Protein AF-A0A845XDL5-F1 (afdb_monomer_lite)

pLDDT: mean 76.57, std 12.75, range [33.88, 88.75]

Radius of gyration: 26.48 Å; chains: 1; bounding box: 56×25×83 Å

Structure (mmCIF, N/CA/C/O backbone):
data_AF-A0A845XDL5-F1
#
_entry.id   AF-A0A845XDL5-F1
#
loop_
_atom_site.group_PDB
_atom_site.id
_atom_site.type_symbol
_atom_site.label_atom_id
_atom_site.label_alt_id
_atom_site.label_comp_id
_atom_site.label_asym_id
_atom_site.label_entity_id
_atom_site.label_seq_id
_atom_site.pdbx_PDB_ins_code
_atom_site.Cartn_x
_atom_site.Cartn_y
_atom_site.Cartn_z
_atom_site.occupancy
_atom_site.B_iso_or_equiv
_atom_site.auth_seq_id
_atom_site.auth_comp_id
_atom_site.auth_asym_id
_atom_site.auth_atom_id
_atom_site.pdbx_PDB_model_num
ATOM 1 N N . MET A 1 1 ? -15.758 16.059 42.329 1.00 39.78 1 MET A N 1
ATOM 2 C CA . MET A 1 1 ? -15.326 15.300 41.137 1.00 39.78 1 MET A CA 1
ATOM 3 C C . MET A 1 1 ? -16.548 15.128 40.254 1.00 39.78 1 MET A C 1
ATOM 5 O O . MET A 1 1 ? -17.504 14.542 40.744 1.00 39.78 1 MET A O 1
ATOM 9 N N . PRO A 1 2 ? -16.602 15.725 39.053 1.00 35.16 2 PRO A N 1
ATOM 10 C CA . PRO A 1 2 ? -17.735 15.520 38.167 1.00 35.16 2 PRO A CA 1
ATOM 11 C C . PRO A 1 2 ? -17.674 14.102 37.598 1.00 35.16 2 PRO A C 1
ATOM 13 O O . PRO A 1 2 ? -16.681 13.686 37.007 1.00 35.16 2 PRO A O 1
ATOM 16 N N . ASP A 1 3 ? -18.751 13.379 37.856 1.00 42.38 3 ASP A N 1
ATOM 17 C CA . ASP A 1 3 ? -19.046 12.036 37.391 1.00 42.38 3 ASP A CA 1
ATOM 18 C C . ASP A 1 3 ? -19.304 12.121 35.879 1.00 42.38 3 ASP A C 1
ATOM 20 O O . ASP A 1 3 ? -20.353 12.607 35.442 1.00 42.38 3 ASP A O 1
ATOM 24 N N . ILE A 1 4 ? -18.309 11.765 35.060 1.00 49.81 4 ILE A N 1
ATOM 25 C CA . ILE A 1 4 ? -18.469 11.718 33.603 1.00 49.81 4 ILE A CA 1
ATOM 26 C C . ILE A 1 4 ? -19.322 10.485 33.315 1.00 49.81 4 ILE A C 1
ATOM 28 O O . ILE A 1 4 ? -18.812 9.393 33.077 1.00 49.81 4 ILE A O 1
ATOM 32 N N . ARG A 1 5 ? -20.645 10.654 33.375 1.00 45.09 5 ARG A N 1
ATOM 33 C CA . ARG A 1 5 ? -21.596 9.693 32.821 1.00 45.09 5 ARG A CA 1
ATOM 34 C C . ARG A 1 5 ? -21.402 9.677 31.315 1.00 45.09 5 ARG A C 1
ATOM 36 O O . ARG A 1 5 ? -22.051 10.425 30.589 1.00 45.09 5 ARG A O 1
ATOM 43 N N . VAL A 1 6 ? -20.470 8.852 30.868 1.00 51.03 6 VAL A N 1
ATOM 44 C CA . VAL A 1 6 ? -20.287 8.586 29.455 1.00 51.03 6 VAL A CA 1
ATOM 45 C C . VAL A 1 6 ? -21.486 7.778 28.980 1.00 51.03 6 VAL A C 1
ATOM 47 O O . VAL A 1 6 ? -21.743 6.666 29.442 1.00 51.03 6 VAL A O 1
ATOM 50 N N . GLY A 1 7 ? -22.286 8.410 28.127 1.00 55.97 7 GLY A N 1
ATOM 51 C CA . GLY A 1 7 ? -23.507 7.829 27.594 1.00 55.97 7 GLY A CA 1
ATOM 52 C C . GLY A 1 7 ? -23.206 6.812 26.498 1.00 55.97 7 GLY A C 1
ATOM 53 O O . GLY A 1 7 ? -22.178 6.885 25.830 1.00 55.97 7 GLY A O 1
ATOM 54 N N . ALA A 1 8 ? -24.154 5.904 26.255 1.00 57.53 8 ALA A N 1
ATOM 55 C CA . ALA A 1 8 ? -24.107 4.939 25.153 1.00 57.53 8 ALA A CA 1
ATOM 56 C C . ALA A 1 8 ? -23.762 5.576 23.783 1.00 57.53 8 ALA A C 1
ATOM 58 O O . ALA A 1 8 ? -23.121 4.939 22.957 1.00 57.53 8 ALA A O 1
ATOM 59 N N . GLY A 1 9 ? -24.088 6.860 23.579 1.00 65.81 9 GLY A N 1
ATOM 60 C CA . GLY A 1 9 ? -23.771 7.592 22.348 1.00 65.81 9 GLY A CA 1
ATOM 61 C C . GLY A 1 9 ? -22.282 7.884 22.102 1.00 65.81 9 GLY A C 1
ATOM 62 O O . GLY A 1 9 ? -21.896 8.069 20.950 1.00 65.81 9 GLY A O 1
ATOM 63 N N . ASP A 1 10 ? -21.426 7.899 23.128 1.00 72.75 10 ASP A N 1
ATOM 64 C CA . ASP A 1 10 ? -19.984 8.136 22.932 1.00 72.75 10 ASP A CA 1
ATOM 65 C C . ASP A 1 10 ? -19.282 6.904 22.354 1.00 72.75 10 ASP A C 1
ATOM 67 O O . ASP A 1 10 ? -18.336 7.022 21.573 1.00 72.75 10 ASP A O 1
ATOM 71 N N . LEU A 1 11 ? -19.786 5.715 22.685 1.00 70.62 11 LEU A N 1
ATOM 72 C CA . LEU A 1 11 ? -19.312 4.463 22.120 1.00 70.62 11 LEU A CA 1
ATOM 73 C C . LEU A 1 11 ? -19.705 4.322 20.649 1.00 70.62 11 LEU A C 1
ATOM 75 O O . LEU A 1 11 ? -18.853 3.987 19.829 1.00 70.62 11 LEU A O 1
ATOM 79 N N . ASP A 1 12 ? -20.967 4.588 20.316 1.00 78.19 12 ASP A N 1
ATOM 80 C CA . ASP A 1 12 ? -21.441 4.533 18.930 1.00 78.19 12 ASP A CA 1
ATOM 81 C C . ASP A 1 12 ? -20.648 5.510 18.060 1.00 78.19 12 ASP A C 1
ATOM 83 O O . ASP A 1 12 ? -20.221 5.182 16.952 1.00 78.19 12 ASP A O 1
ATOM 87 N N . ARG A 1 13 ? -20.338 6.690 18.607 1.00 82.12 13 ARG A N 1
ATOM 88 C CA . ARG A 1 13 ? -19.472 7.673 17.956 1.00 82.12 13 ARG A CA 1
ATOM 89 C C . ARG A 1 13 ? -18.041 7.169 17.782 1.00 82.12 13 ARG A C 1
ATOM 91 O O . ARG A 1 13 ? -17.425 7.431 16.750 1.00 82.12 13 ARG A O 1
ATOM 98 N N . LEU A 1 14 ? -17.504 6.444 18.761 1.00 81.50 14 LEU A N 1
ATOM 99 C CA . LEU A 1 14 ? -16.175 5.841 18.678 1.00 81.50 14 LEU A CA 1
ATOM 100 C C . LEU A 1 14 ? -16.132 4.733 17.618 1.00 81.50 14 LEU A C 1
ATOM 102 O O . LEU A 1 14 ? -15.207 4.711 16.809 1.00 81.50 14 LEU A O 1
ATOM 106 N N . LEU A 1 15 ? -17.147 3.868 17.568 1.00 80.75 15 LEU A N 1
ATOM 107 C CA . LEU A 1 15 ? -17.304 2.836 16.540 1.00 80.75 15 LEU A CA 1
ATOM 108 C C . LEU A 1 15 ? -17.464 3.441 15.142 1.00 80.75 15 LEU A C 1
ATOM 110 O O . LEU A 1 15 ? -16.838 2.971 14.189 1.00 80.75 15 LEU A O 1
ATOM 114 N N . GLN A 1 16 ? -18.226 4.529 15.022 1.00 85.06 16 GLN A N 1
ATOM 115 C CA . GLN A 1 16 ? -18.357 5.270 13.773 1.00 85.06 16 GLN A CA 1
ATOM 116 C C . GLN A 1 16 ? -17.003 5.834 13.320 1.00 85.06 16 GLN A C 1
ATOM 118 O O . GLN A 1 16 ? -16.592 5.590 12.185 1.00 85.06 16 GLN A O 1
ATOM 123 N N . LEU A 1 17 ? -16.264 6.508 14.208 1.00 84.25 17 LEU A N 1
ATOM 124 C CA . LEU A 1 17 ? -14.920 7.016 13.908 1.00 84.25 17 LEU A CA 1
ATOM 125 C C . LEU A 1 17 ? -13.966 5.880 13.521 1.00 84.25 17 LEU A C 1
ATOM 127 O O . LEU A 1 17 ? -13.242 5.997 12.533 1.00 84.25 17 LEU A O 1
ATOM 131 N N . LEU A 1 18 ? -13.987 4.766 14.253 1.00 84.69 18 LEU A N 1
ATOM 132 C CA . LEU A 1 18 ? -13.178 3.590 13.944 1.00 84.69 18 LEU A CA 1
ATOM 133 C C . LEU A 1 18 ? -13.475 3.086 12.527 1.00 84.69 18 LEU A C 1
ATOM 135 O O . LEU A 1 18 ? -12.540 2.863 11.759 1.00 84.69 18 LEU A O 1
ATOM 139 N N . SER A 1 19 ? -14.750 2.989 12.143 1.00 86.12 19 SER A N 1
ATOM 140 C CA . SER A 1 19 ? -15.147 2.567 10.796 1.00 86.12 19 SER A CA 1
ATOM 141 C C . SER A 1 19 ? -14.670 3.541 9.709 1.00 86.12 19 SER A C 1
ATOM 143 O O . SER A 1 19 ? -14.100 3.114 8.704 1.00 86.12 19 SER A O 1
ATOM 145 N N . GLU A 1 20 ? -14.803 4.853 9.929 1.00 87.88 20 GLU A N 1
ATOM 146 C CA . GLU A 1 20 ? -14.384 5.875 8.967 1.00 87.88 20 GLU A CA 1
ATOM 147 C C . GLU A 1 20 ? -12.867 5.889 8.764 1.00 87.88 20 GLU A C 1
ATOM 149 O O . GLU A 1 20 ? -12.385 5.939 7.629 1.00 87.88 20 GLU A O 1
ATOM 154 N N . TYR A 1 21 ? -12.095 5.848 9.852 1.00 84.75 21 TYR A N 1
ATOM 155 C CA . TYR A 1 21 ? -10.635 5.858 9.774 1.00 84.75 21 TYR A CA 1
ATOM 156 C C . TYR A 1 21 ? -10.081 4.533 9.242 1.00 84.75 21 TYR A C 1
ATOM 158 O O . TYR A 1 21 ? -9.110 4.553 8.484 1.00 84.75 21 TYR A O 1
ATOM 166 N N . THR A 1 22 ? -10.729 3.405 9.539 1.00 86.81 22 THR A N 1
ATOM 167 C CA . THR A 1 22 ? -10.395 2.098 8.952 1.00 86.81 22 THR A CA 1
ATOM 168 C C . THR A 1 22 ? -10.645 2.090 7.444 1.00 86.81 22 THR A C 1
ATOM 170 O O . THR A 1 22 ? -9.768 1.694 6.675 1.00 86.81 22 THR A O 1
ATOM 173 N N . ALA A 1 23 ? -11.791 2.609 6.992 1.00 88.00 23 ALA A N 1
ATOM 174 C CA . ALA A 1 23 ? -12.102 2.739 5.569 1.00 88.00 23 ALA A CA 1
ATOM 175 C C . ALA A 1 23 ? -11.113 3.670 4.846 1.00 88.00 23 ALA A C 1
ATOM 177 O O . ALA A 1 23 ? -10.636 3.345 3.756 1.00 88.00 23 ALA A O 1
ATOM 178 N N . LYS A 1 24 ? -10.738 4.798 5.467 1.00 87.25 24 LYS A N 1
ATOM 179 C CA . LYS A 1 24 ? -9.695 5.697 4.943 1.00 87.25 24 LYS A CA 1
ATOM 180 C C . LYS A 1 24 ? -8.343 4.992 4.832 1.00 87.25 24 LYS A C 1
ATOM 182 O O . LYS A 1 24 ? -7.695 5.102 3.793 1.00 87.25 24 LYS A O 1
ATOM 187 N N . LEU A 1 25 ? -7.929 4.250 5.862 1.00 86.31 25 LEU A N 1
ATOM 188 C CA . LEU A 1 25 ? -6.667 3.506 5.853 1.00 86.31 25 LEU A CA 1
ATOM 189 C C . LEU A 1 25 ? -6.644 2.462 4.734 1.00 86.31 25 LEU A C 1
ATOM 191 O O . LEU A 1 25 ? -5.668 2.376 3.989 1.00 86.31 25 LEU A O 1
ATOM 195 N N . ARG A 1 26 ? -7.739 1.712 4.582 1.00 87.75 26 ARG A N 1
ATOM 196 C CA . ARG A 1 26 ? -7.897 0.716 3.521 1.00 87.75 26 ARG A CA 1
ATOM 197 C C . ARG A 1 26 ? -7.809 1.349 2.137 1.00 87.75 26 ARG A C 1
ATOM 199 O O . ARG A 1 26 ? -7.042 0.870 1.309 1.00 87.75 26 ARG A O 1
ATOM 206 N N . LYS A 1 27 ? -8.502 2.467 1.912 1.00 88.44 27 LYS A N 1
ATOM 207 C CA . LYS A 1 27 ? -8.436 3.205 0.645 1.00 88.44 27 LYS A CA 1
ATOM 208 C C . LYS A 1 27 ? -7.008 3.651 0.312 1.00 88.44 27 LYS A C 1
ATOM 210 O O . LYS A 1 27 ? -6.559 3.460 -0.812 1.00 88.44 27 LYS A O 1
ATOM 215 N N . LEU A 1 28 ? -6.264 4.179 1.289 1.00 85.19 28 LEU A N 1
ATOM 216 C CA . LEU A 1 28 ? -4.853 4.558 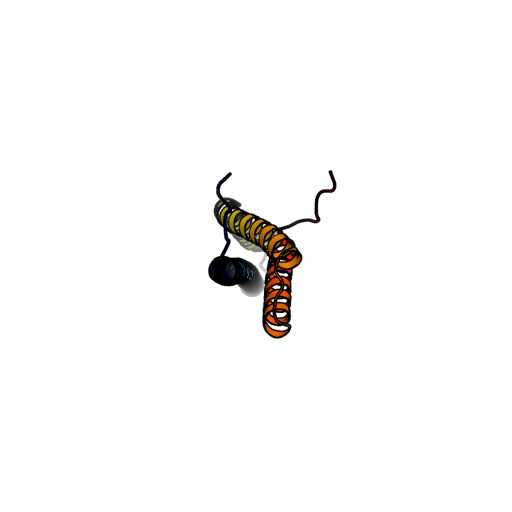1.102 1.00 85.19 28 LEU A CA 1
ATOM 217 C C . LEU A 1 28 ? -3.962 3.347 0.774 1.00 85.19 28 LEU A C 1
ATOM 219 O O . LEU A 1 28 ? -3.019 3.450 -0.015 1.00 85.19 28 LEU A O 1
ATOM 223 N N . CYS A 1 29 ? -4.255 2.189 1.369 1.00 85.19 29 CYS A N 1
ATOM 224 C CA . CYS A 1 29 ? -3.564 0.937 1.074 1.00 85.19 29 CYS A CA 1
ATOM 225 C C . CYS A 1 29 ? -3.855 0.447 -0.351 1.00 85.19 29 CYS A C 1
ATOM 227 O O . CYS A 1 29 ? -2.920 0.148 -1.097 1.00 85.19 29 CYS A O 1
ATOM 229 N N . GLU A 1 30 ? -5.125 0.420 -0.753 1.00 86.81 30 GLU A N 1
ATOM 230 C CA . GLU A 1 30 ? -5.567 0.019 -2.093 1.00 86.81 30 GLU A CA 1
ATOM 231 C C . GLU A 1 30 ? -4.999 0.951 -3.172 1.00 86.81 30 GLU A C 1
ATOM 233 O O . GLU A 1 30 ? -4.386 0.480 -4.129 1.00 86.81 30 GLU A O 1
ATOM 238 N N . GLU A 1 31 ? -5.066 2.271 -2.977 1.00 85.44 31 GLU A N 1
ATOM 239 C CA . GLU A 1 31 ? -4.475 3.254 -3.893 1.00 85.44 31 GLU A CA 1
ATOM 240 C C . GLU A 1 31 ? -2.958 3.061 -4.056 1.00 85.44 31 GLU A C 1
ATOM 242 O O . GLU A 1 31 ? -2.417 3.187 -5.162 1.00 85.44 31 GLU A O 1
ATOM 247 N N . ARG A 1 32 ? -2.244 2.716 -2.975 1.00 81.75 32 ARG A N 1
ATOM 248 C CA . ARG A 1 32 ? -0.809 2.405 -3.044 1.00 81.75 32 ARG A CA 1
ATOM 249 C C . ARG A 1 32 ? -0.542 1.098 -3.782 1.00 81.75 32 ARG A C 1
ATOM 251 O O . ARG A 1 32 ? 0.396 1.052 -4.583 1.00 81.75 32 ARG A O 1
ATOM 258 N N . ALA A 1 33 ? -1.323 0.053 -3.519 1.00 83.00 33 ALA A N 1
ATOM 259 C CA . ALA A 1 33 ? -1.202 -1.233 -4.198 1.00 83.00 33 ALA A CA 1
ATOM 260 C C . ALA A 1 33 ? -1.475 -1.085 -5.704 1.00 83.00 33 ALA A C 1
ATOM 262 O O . ALA A 1 33 ? -0.661 -1.514 -6.525 1.00 83.00 33 ALA A O 1
ATOM 263 N N . GLU A 1 34 ? -2.543 -0.376 -6.074 1.00 86.06 34 GLU A N 1
ATOM 264 C CA . GLU A 1 34 ? -2.857 -0.044 -7.461 1.00 86.06 34 GLU A CA 1
ATOM 265 C C . GLU A 1 34 ? -1.742 0.759 -8.120 1.00 86.06 34 GLU A C 1
ATOM 267 O O . GLU A 1 34 ? -1.304 0.423 -9.220 1.00 86.06 34 GLU A O 1
ATOM 272 N N . ARG A 1 35 ? -1.240 1.808 -7.458 1.00 81.94 35 ARG A N 1
ATOM 273 C CA . ARG A 1 35 ? -0.153 2.622 -8.009 1.00 81.94 35 ARG A CA 1
ATOM 274 C C . ARG A 1 35 ? 1.103 1.782 -8.229 1.00 81.94 35 ARG A C 1
ATOM 276 O O . ARG A 1 35 ? 1.736 1.916 -9.274 1.00 81.94 35 ARG A O 1
ATOM 283 N N . ARG A 1 36 ? 1.453 0.896 -7.291 1.00 79.12 36 ARG A N 1
ATOM 284 C CA . ARG A 1 36 ? 2.582 -0.036 -7.438 1.00 79.12 36 ARG A CA 1
ATOM 285 C C . ARG A 1 36 ? 2.378 -0.974 -8.631 1.00 79.12 36 ARG A C 1
ATOM 287 O O . ARG A 1 36 ? 3.299 -1.106 -9.434 1.00 79.12 36 ARG A O 1
ATOM 294 N N . ASN A 1 37 ? 1.188 -1.552 -8.786 1.00 82.19 37 ASN A N 1
ATOM 295 C CA . ASN A 1 37 ? 0.868 -2.431 -9.913 1.00 82.19 37 ASN A CA 1
ATOM 296 C C . ASN A 1 37 ? 0.901 -1.691 -11.253 1.00 82.19 37 ASN A C 1
ATOM 298 O O . ASN A 1 37 ? 1.527 -2.175 -12.192 1.00 82.19 37 ASN A O 1
ATOM 302 N N . ARG A 1 38 ? 0.308 -0.495 -11.343 1.00 83.06 38 ARG A N 1
ATOM 303 C CA . ARG A 1 38 ? 0.354 0.335 -12.559 1.00 83.06 38 ARG A CA 1
ATOM 304 C C . ARG A 1 38 ? 1.784 0.719 -12.921 1.00 83.06 38 ARG A C 1
ATOM 306 O O . ARG A 1 38 ? 2.141 0.688 -14.094 1.00 83.06 38 ARG A O 1
ATOM 313 N N . LEU A 1 39 ? 2.616 1.049 -11.929 1.00 80.62 39 LEU A N 1
ATOM 314 C CA . LEU A 1 39 ? 4.035 1.318 -12.156 1.00 80.62 39 LEU A CA 1
ATOM 315 C C . LEU A 1 39 ? 4.741 0.080 -12.716 1.00 80.62 39 LEU A C 1
ATOM 317 O O . LEU A 1 39 ? 5.343 0.186 -13.780 1.00 80.62 39 LEU A O 1
ATOM 321 N N . MET A 1 40 ? 4.592 -1.086 -12.081 1.00 80.31 40 MET A N 1
ATOM 322 C CA . MET A 1 40 ? 5.176 -2.346 -12.560 1.00 80.31 40 MET A CA 1
ATOM 323 C C . MET A 1 40 ? 4.717 -2.705 -13.978 1.00 80.31 40 MET A C 1
ATOM 325 O O . MET A 1 40 ? 5.555 -3.013 -14.820 1.00 80.31 40 MET A O 1
ATOM 329 N N . GLN A 1 41 ? 3.417 -2.599 -14.269 1.00 85.19 41 GLN A N 1
ATOM 330 C CA . GLN A 1 41 ? 2.871 -2.829 -15.610 1.00 85.19 41 GLN A CA 1
ATOM 331 C C . GLN A 1 41 ? 3.436 -1.836 -16.630 1.00 85.19 41 GLN A C 1
ATOM 333 O O . GLN A 1 41 ? 3.855 -2.244 -17.709 1.00 85.19 41 GLN A O 1
ATOM 338 N N . SER A 1 42 ? 3.503 -0.545 -16.288 1.00 81.81 42 SER A N 1
ATOM 339 C CA . SER A 1 42 ? 4.048 0.481 -17.185 1.00 81.81 42 SER A CA 1
ATOM 340 C C . SER A 1 42 ? 5.534 0.266 -17.480 1.00 81.81 42 SER A C 1
ATOM 342 O O . SER A 1 42 ? 5.955 0.400 -18.626 1.00 81.81 42 SER A O 1
ATOM 344 N N . THR A 1 43 ? 6.322 -0.125 -16.474 1.00 82.31 43 THR A N 1
ATOM 345 C CA . THR A 1 43 ? 7.739 -0.451 -16.648 1.00 82.31 43 THR A CA 1
ATOM 346 C C . THR A 1 43 ? 7.902 -1.719 -17.479 1.00 82.31 43 THR A C 1
ATOM 348 O O . THR A 1 43 ? 8.718 -1.725 -18.392 1.00 82.31 43 THR A O 1
ATOM 351 N N . ALA A 1 44 ? 7.107 -2.764 -17.228 1.00 84.25 44 ALA A N 1
ATOM 352 C CA . ALA A 1 44 ? 7.144 -3.995 -18.014 1.00 84.25 44 ALA A CA 1
ATOM 353 C C . ALA A 1 44 ? 6.819 -3.733 -19.493 1.00 84.25 44 ALA A C 1
ATOM 355 O O . ALA A 1 44 ? 7.606 -4.108 -20.356 1.00 84.25 44 ALA A O 1
ATOM 356 N N . LEU A 1 45 ? 5.728 -3.011 -19.781 1.00 87.06 45 LEU A N 1
ATOM 357 C CA . LEU A 1 45 ? 5.341 -2.637 -21.146 1.00 87.06 45 LEU A CA 1
ATOM 358 C C . LEU A 1 45 ? 6.432 -1.828 -21.854 1.00 87.06 45 LEU A C 1
ATOM 360 O O . LEU A 1 45 ? 6.749 -2.108 -23.008 1.00 87.06 45 LEU A O 1
ATOM 364 N N . MET A 1 46 ? 7.030 -0.851 -21.167 1.00 84.62 46 MET A N 1
ATOM 365 C CA . MET A 1 46 ? 8.098 -0.033 -21.741 1.00 84.62 46 MET A CA 1
ATOM 366 C C . MET A 1 46 ? 9.361 -0.853 -22.023 1.00 84.62 46 MET A C 1
ATOM 368 O O . MET A 1 46 ? 9.964 -0.693 -23.083 1.00 84.62 46 MET A O 1
ATOM 372 N N . THR A 1 47 ? 9.737 -1.760 -21.118 1.00 83.56 47 THR A N 1
ATOM 373 C CA . THR A 1 47 ? 10.863 -2.680 -21.326 1.00 83.56 47 THR A CA 1
ATOM 374 C C . THR A 1 47 ? 10.599 -3.602 -22.514 1.00 83.56 47 THR A C 1
ATOM 376 O O . THR A 1 47 ? 11.455 -3.717 -23.386 1.00 83.56 47 THR A O 1
ATOM 379 N N . THR A 1 48 ? 9.411 -4.208 -22.609 1.00 86.62 48 THR A N 1
ATOM 380 C CA . THR A 1 48 ? 9.044 -5.061 -23.749 1.00 86.62 48 THR A CA 1
ATOM 381 C C . THR A 1 48 ? 9.067 -4.280 -25.062 1.00 86.62 48 THR A C 1
ATOM 383 O O . THR A 1 48 ? 9.648 -4.753 -26.035 1.00 86.62 48 THR A O 1
ATOM 386 N N . ALA A 1 49 ? 8.507 -3.067 -25.093 1.00 87.19 49 ALA A N 1
ATOM 387 C CA . ALA A 1 49 ? 8.528 -2.213 -26.280 1.00 87.19 49 ALA A CA 1
ATOM 388 C C . ALA A 1 49 ? 9.961 -1.858 -26.715 1.00 87.19 49 ALA A C 1
ATOM 390 O O . ALA A 1 49 ? 10.272 -1.911 -27.904 1.00 87.19 49 ALA A O 1
ATOM 391 N N . MET A 1 50 ? 10.848 -1.552 -25.762 1.00 84.69 50 MET A N 1
ATOM 392 C CA . MET A 1 50 ? 12.258 -1.273 -26.049 1.00 84.69 50 MET A CA 1
ATOM 393 C C . MET A 1 50 ? 13.003 -2.498 -26.575 1.00 84.69 50 MET A C 1
ATOM 395 O O . MET A 1 50 ? 13.758 -2.370 -27.535 1.00 84.69 50 MET A O 1
ATOM 399 N N . VAL A 1 51 ? 12.765 -3.685 -26.009 1.00 85.12 51 VAL A N 1
ATOM 400 C CA . VAL A 1 51 ? 13.354 -4.934 -26.516 1.00 85.12 51 VAL A CA 1
ATOM 401 C C . VAL A 1 51 ? 12.915 -5.182 -27.958 1.00 85.12 51 VAL A C 1
ATOM 403 O O . VAL A 1 51 ? 13.765 -5.407 -28.812 1.00 85.12 51 VAL A O 1
ATOM 406 N N . VAL A 1 52 ? 11.617 -5.060 -28.253 1.00 87.44 52 VAL A N 1
ATOM 407 C CA . VAL A 1 52 ? 11.086 -5.237 -29.616 1.00 87.44 52 VAL A CA 1
ATOM 408 C C . VAL A 1 52 ? 11.705 -4.234 -30.590 1.00 87.44 52 VAL A C 1
ATOM 410 O O . VAL A 1 52 ? 12.121 -4.629 -31.678 1.00 87.44 52 VAL A O 1
ATOM 413 N N . LEU A 1 53 ? 11.820 -2.959 -30.203 1.00 86.00 53 LEU A N 1
ATOM 414 C CA . LEU A 1 53 ? 12.466 -1.935 -31.028 1.00 86.00 53 LEU A CA 1
ATOM 415 C C . LEU A 1 53 ? 13.933 -2.271 -31.303 1.00 86.00 53 LEU A C 1
ATOM 417 O O . LEU A 1 53 ? 14.361 -2.220 -32.452 1.00 86.00 53 LEU A O 1
ATOM 421 N N . VAL A 1 54 ? 14.694 -2.648 -30.276 1.00 82.69 54 VAL A N 1
ATOM 422 C CA . VAL A 1 54 ? 16.107 -3.026 -30.417 1.00 82.69 54 VAL A CA 1
ATOM 423 C C . VAL A 1 54 ? 16.267 -4.229 -31.345 1.00 82.69 54 VAL A C 1
ATOM 425 O O . VAL A 1 54 ? 17.107 -4.192 -32.243 1.00 82.69 54 VAL A O 1
ATOM 428 N N . THR A 1 55 ? 15.449 -5.271 -31.177 1.00 82.81 55 THR A N 1
ATOM 429 C CA . THR A 1 55 ? 15.476 -6.456 -32.045 1.00 82.81 55 THR A CA 1
ATOM 430 C C . THR A 1 55 ? 15.111 -6.101 -33.486 1.00 82.81 55 THR A C 1
ATOM 432 O O . THR A 1 55 ? 15.792 -6.540 -34.407 1.00 82.81 55 THR A O 1
ATOM 435 N N . PHE A 1 56 ? 14.095 -5.259 -33.694 1.00 84.62 56 PHE A N 1
ATOM 436 C CA . PHE A 1 56 ? 13.705 -4.803 -35.028 1.00 84.62 56 PHE A CA 1
ATOM 437 C C . PHE A 1 56 ? 14.814 -3.991 -35.709 1.00 84.62 56 PHE A C 1
ATOM 439 O O . PHE A 1 56 ? 15.134 -4.243 -36.867 1.00 84.62 56 PHE A O 1
ATOM 446 N N . PHE A 1 57 ? 15.445 -3.054 -34.993 1.00 80.31 57 PHE A N 1
ATOM 447 C CA . PHE A 1 57 ? 16.579 -2.286 -35.514 1.00 80.31 57 PHE A CA 1
ATOM 448 C C . PHE A 1 57 ? 17.775 -3.179 -35.856 1.00 80.31 57 PHE A C 1
ATOM 450 O O . PHE A 1 57 ? 18.417 -2.970 -36.884 1.00 80.31 57 PHE A O 1
ATOM 457 N N . TYR A 1 58 ? 18.062 -4.180 -35.021 1.00 77.62 58 TYR A N 1
ATOM 458 C CA . TYR A 1 58 ? 19.134 -5.140 -35.267 1.00 77.62 58 TYR A CA 1
ATOM 459 C C . TYR A 1 58 ? 18.888 -5.967 -36.539 1.00 77.62 58 TYR A C 1
ATOM 461 O O . TYR A 1 58 ? 19.784 -6.089 -37.373 1.00 77.62 58 TYR A O 1
ATOM 469 N N . GLU A 1 59 ? 17.668 -6.474 -36.727 1.00 80.88 59 GLU A N 1
ATOM 470 C CA . GLU A 1 59 ? 17.280 -7.199 -37.944 1.00 80.88 59 GLU A CA 1
ATOM 471 C C . GLU A 1 59 ? 17.273 -6.281 -39.184 1.00 80.88 59 GLU A C 1
ATOM 473 O O . GLU A 1 59 ? 17.747 -6.679 -40.246 1.00 80.88 59 GLU A O 1
ATOM 478 N N . PHE A 1 60 ? 16.819 -5.027 -39.057 1.00 78.75 60 PHE A N 1
ATOM 479 C CA . PHE A 1 60 ? 16.754 -4.066 -40.168 1.00 78.75 60 PHE A CA 1
ATOM 480 C C . PHE A 1 60 ? 18.132 -3.628 -40.685 1.00 78.75 60 PHE A C 1
ATOM 482 O O . PHE A 1 60 ? 18.328 -3.488 -41.892 1.00 78.75 60 PHE A O 1
ATOM 489 N N . ILE A 1 61 ? 19.100 -3.416 -39.787 1.00 74.25 61 ILE A N 1
ATOM 490 C CA . ILE A 1 61 ? 20.484 -3.092 -40.171 1.00 74.25 61 ILE A CA 1
ATOM 491 C C . ILE A 1 61 ? 21.128 -4.279 -40.911 1.00 74.25 61 ILE A C 1
ATOM 493 O O . ILE A 1 61 ? 21.993 -4.076 -41.765 1.00 74.25 61 ILE A O 1
ATOM 497 N N . GLY A 1 62 ? 20.645 -5.499 -40.658 1.00 66.81 62 GLY A N 1
ATOM 498 C CA . GLY A 1 62 ? 21.156 -6.736 -41.227 1.00 66.81 62 GLY A CA 1
ATOM 499 C C . GLY A 1 62 ? 22.391 -7.216 -40.468 1.00 66.81 62 GLY A C 1
ATOM 500 O O . GLY A 1 62 ? 23.361 -6.472 -40.299 1.00 66.81 62 GLY A O 1
ATOM 501 N N . ARG A 1 63 ? 22.369 -8.484 -40.032 1.00 64.69 63 ARG A N 1
ATOM 502 C CA . ARG A 1 63 ? 23.444 -9.108 -39.233 1.00 64.69 63 ARG A CA 1
ATOM 503 C C . ARG A 1 63 ? 24.838 -8.955 -39.845 1.00 64.69 63 ARG A C 1
ATOM 505 O O . ARG A 1 63 ? 25.800 -8.818 -39.101 1.00 64.69 63 ARG A O 1
ATOM 512 N N . ASP A 1 64 ? 24.923 -8.906 -41.170 1.00 62.78 64 ASP A N 1
ATOM 513 C CA . ASP A 1 64 ? 26.193 -8.854 -41.900 1.00 62.78 64 ASP A CA 1
ATOM 514 C C . ASP A 1 64 ? 26.752 -7.432 -42.083 1.00 62.78 64 ASP A C 1
ATOM 516 O O . ASP A 1 64 ? 27.910 -7.268 -42.462 1.00 62.78 64 ASP A O 1
ATOM 520 N N . LYS A 1 65 ? 25.950 -6.387 -41.829 1.00 66.25 65 LYS A N 1
ATOM 521 C CA . LYS A 1 65 ? 26.366 -4.976 -41.972 1.00 66.25 65 LYS A CA 1
ATOM 522 C C . LYS A 1 65 ? 26.622 -4.286 -40.635 1.00 66.25 65 LYS A C 1
ATOM 524 O O . LYS A 1 65 ? 27.280 -3.247 -40.603 1.00 66.25 65 LYS A O 1
ATOM 529 N N . ALA A 1 66 ? 26.096 -4.838 -39.544 1.00 67.38 66 ALA A N 1
ATOM 530 C CA . ALA A 1 66 ? 26.282 -4.292 -38.211 1.00 67.38 66 ALA A CA 1
ATOM 531 C C . ALA A 1 66 ? 27.700 -4.587 -37.704 1.00 67.38 66 ALA A C 1
ATOM 533 O O . ALA A 1 66 ? 28.113 -5.739 -37.590 1.00 67.38 66 ALA A O 1
ATOM 534 N N . THR A 1 67 ? 28.453 -3.545 -37.357 1.00 77.38 67 THR A N 1
ATOM 535 C CA . THR A 1 67 ? 29.745 -3.735 -36.683 1.00 77.38 67 THR A CA 1
ATOM 536 C C . THR A 1 67 ? 29.508 -4.155 -35.232 1.00 77.38 67 THR A C 1
ATOM 538 O O . THR A 1 67 ? 28.584 -3.663 -34.585 1.00 77.38 67 THR A O 1
ATOM 541 N N . ASP A 1 68 ? 30.374 -5.001 -34.676 1.00 76.44 68 ASP A N 1
ATOM 542 C CA . ASP A 1 68 ? 30.257 -5.521 -33.302 1.00 76.44 68 ASP A CA 1
ATOM 543 C C . ASP A 1 68 ? 30.143 -4.401 -32.233 1.00 76.44 68 ASP A C 1
ATOM 545 O O . ASP A 1 68 ? 29.487 -4.543 -31.200 1.00 76.44 68 ASP A O 1
ATOM 549 N N . SER A 1 69 ? 30.722 -3.227 -32.514 1.00 77.94 69 SER A N 1
ATOM 550 C CA . SER A 1 69 ? 30.587 -2.005 -31.709 1.00 77.94 69 SER A CA 1
ATOM 551 C C . SER A 1 69 ? 29.190 -1.372 -31.771 1.00 77.94 69 SER A C 1
ATOM 553 O O . SER A 1 69 ? 28.681 -0.921 -30.746 1.00 77.94 69 SER A O 1
ATOM 555 N N . GLN A 1 70 ? 28.537 -1.365 -32.936 1.00 77.81 70 GLN A N 1
ATOM 556 C CA . GLN A 1 70 ? 27.192 -0.807 -33.120 1.00 77.81 70 GLN A CA 1
ATOM 557 C C . GLN A 1 70 ? 26.148 -1.632 -32.362 1.00 77.81 70 GLN A C 1
ATOM 559 O O . GLN A 1 70 ? 25.284 -1.070 -31.693 1.00 77.81 70 GLN A O 1
ATOM 564 N N . VAL A 1 71 ? 26.279 -2.961 -32.388 1.00 75.44 71 VAL A N 1
ATOM 565 C CA . VAL A 1 71 ? 25.397 -3.879 -31.652 1.00 75.44 71 VAL A CA 1
ATOM 566 C C . VAL A 1 71 ? 25.494 -3.639 -30.142 1.00 75.44 71 VAL A C 1
ATOM 568 O O . VAL A 1 71 ? 24.472 -3.528 -29.462 1.00 75.44 71 VAL A O 1
ATOM 571 N N . LYS A 1 72 ? 26.716 -3.481 -29.615 1.00 78.62 72 LYS A N 1
ATOM 572 C CA . LYS A 1 72 ? 26.951 -3.174 -28.193 1.00 78.62 72 LYS A CA 1
ATOM 573 C C . LYS A 1 72 ? 26.348 -1.828 -27.791 1.00 78.62 72 LYS A C 1
ATOM 575 O O . LYS A 1 72 ? 25.695 -1.750 -26.753 1.00 78.62 72 LYS A O 1
ATOM 580 N N . ILE A 1 73 ? 26.505 -0.790 -28.617 1.00 81.88 73 ILE A N 1
ATOM 581 C CA . ILE A 1 73 ? 25.920 0.537 -28.358 1.00 81.88 73 ILE A CA 1
ATOM 582 C C . ILE A 1 73 ? 24.390 0.459 -28.317 1.00 81.88 73 ILE A C 1
ATOM 584 O O . ILE A 1 73 ? 23.785 0.998 -27.393 1.00 81.88 73 ILE A O 1
ATOM 588 N N . ILE A 1 74 ? 23.765 -0.248 -29.264 1.00 80.31 74 ILE A N 1
ATOM 589 C CA . ILE A 1 74 ? 22.306 -0.410 -29.309 1.00 80.31 74 ILE A CA 1
ATOM 590 C C . ILE A 1 74 ? 21.801 -1.167 -28.073 1.00 80.31 74 ILE A C 1
ATOM 592 O O . ILE A 1 74 ? 20.808 -0.750 -27.479 1.00 80.31 74 ILE A O 1
ATOM 596 N N . MET A 1 75 ? 22.488 -2.228 -27.629 1.00 78.69 75 MET A N 1
ATOM 597 C CA . MET A 1 75 ? 22.106 -2.937 -26.400 1.00 78.69 75 MET A CA 1
ATOM 598 C C . MET A 1 75 ? 22.223 -2.052 -25.152 1.00 78.69 75 MET A C 1
ATOM 600 O O . MET A 1 75 ? 21.314 -2.036 -24.323 1.00 78.69 75 MET A O 1
ATOM 604 N N . ILE A 1 76 ? 23.316 -1.294 -25.018 1.00 82.56 76 ILE A N 1
ATOM 605 C CA . ILE A 1 76 ? 23.532 -0.393 -23.874 1.00 82.56 76 ILE A CA 1
ATOM 606 C C . ILE A 1 76 ? 22.485 0.732 -23.874 1.00 82.56 76 ILE A C 1
ATOM 608 O O . ILE A 1 76 ? 21.878 1.021 -22.838 1.00 82.56 76 ILE A O 1
ATOM 612 N N . ALA A 1 77 ? 22.210 1.335 -25.033 1.00 81.00 77 ALA A N 1
ATOM 613 C CA . ALA A 1 77 ? 21.170 2.350 -25.181 1.00 81.00 77 ALA A CA 1
ATOM 614 C C . ALA A 1 77 ? 19.777 1.772 -24.861 1.00 81.00 77 ALA A C 1
ATOM 616 O O . ALA A 1 77 ? 19.023 2.359 -24.088 1.00 81.00 77 ALA A O 1
ATOM 617 N N . GLY A 1 78 ? 19.472 0.575 -25.366 1.00 79.00 78 GLY A N 1
ATOM 618 C CA . GLY A 1 78 ? 18.209 -0.121 -25.123 1.00 79.00 78 GLY A CA 1
ATOM 619 C C . GLY A 1 78 ? 17.968 -0.496 -23.659 1.00 79.00 78 GLY A C 1
ATOM 620 O O . GLY A 1 78 ? 16.831 -0.442 -23.201 1.00 79.00 78 GLY A O 1
ATOM 621 N N . MET A 1 79 ? 19.022 -0.828 -22.905 1.00 78.44 79 MET A N 1
ATOM 622 C CA . MET A 1 79 ? 18.932 -1.160 -21.473 1.00 78.44 79 MET A CA 1
ATOM 623 C C . MET A 1 79 ? 18.920 0.078 -20.564 1.00 78.44 79 MET A C 1
ATOM 625 O O . MET A 1 79 ? 18.264 0.080 -19.522 1.00 78.44 79 MET A O 1
ATOM 629 N N . SER A 1 80 ? 19.624 1.145 -20.947 1.00 82.50 80 SER A N 1
ATOM 630 C CA . SER A 1 80 ? 19.727 2.364 -20.132 1.00 82.50 80 SER A CA 1
ATOM 631 C C . SER A 1 80 ? 18.422 3.166 -20.085 1.00 82.50 80 SER A C 1
ATOM 633 O O . SER A 1 80 ? 18.094 3.723 -19.038 1.00 82.50 80 SER A O 1
ATOM 635 N N . VAL A 1 81 ? 17.625 3.176 -21.159 1.00 80.81 81 VAL A N 1
ATOM 636 C CA . VAL A 1 81 ? 16.355 3.925 -21.207 1.00 80.81 81 VAL A CA 1
ATOM 637 C C . VAL A 1 81 ? 15.306 3.395 -20.207 1.00 80.81 81 VAL A C 1
ATOM 639 O O . VAL A 1 81 ? 14.811 4.194 -19.406 1.00 80.81 81 VAL A O 1
ATOM 642 N N . PRO A 1 82 ? 14.986 2.084 -20.151 1.00 78.75 82 PRO A N 1
ATOM 643 C CA . PRO A 1 82 ? 14.106 1.529 -19.120 1.00 78.75 82 PRO A CA 1
ATOM 644 C C . PRO A 1 82 ? 14.653 1.733 -17.706 1.00 78.75 82 PRO A C 1
ATOM 646 O O . PRO A 1 82 ? 13.880 1.975 -16.780 1.00 78.75 82 PRO A O 1
ATOM 649 N N . MET A 1 83 ? 15.978 1.673 -17.536 1.00 79.75 83 MET A N 1
ATOM 650 C CA . MET A 1 83 ? 16.628 1.848 -16.238 1.00 79.75 83 MET A CA 1
ATOM 651 C C . MET A 1 83 ? 16.470 3.281 -15.715 1.00 79.75 83 MET A C 1
ATOM 653 O O . MET A 1 83 ? 16.038 3.472 -14.579 1.00 79.75 83 MET A O 1
ATOM 657 N N . VAL A 1 84 ? 16.730 4.292 -16.549 1.00 82.25 84 VAL A N 1
ATOM 658 C CA . VAL A 1 84 ? 16.523 5.710 -16.204 1.00 82.25 84 VAL A CA 1
ATOM 659 C C . VAL A 1 84 ? 15.039 6.006 -15.974 1.00 82.25 84 VAL A C 1
ATOM 661 O O . VAL A 1 84 ? 14.685 6.716 -15.030 1.00 82.25 84 VAL A O 1
ATOM 664 N N . PHE A 1 85 ? 14.144 5.426 -16.776 1.00 78.44 85 PHE A N 1
ATOM 665 C CA . PHE A 1 85 ? 12.700 5.571 -16.583 1.00 78.44 85 PHE A CA 1
ATOM 666 C C . PHE A 1 85 ? 12.219 4.957 -15.258 1.00 78.44 85 PHE A C 1
ATOM 668 O O . PHE A 1 85 ? 11.455 5.578 -14.514 1.00 78.44 85 PHE A O 1
ATOM 675 N N . ALA A 1 86 ? 12.699 3.760 -14.915 1.00 75.06 86 ALA A N 1
ATOM 676 C CA . ALA A 1 86 ? 12.411 3.131 -13.632 1.00 75.06 86 ALA A CA 1
ATOM 677 C C . ALA A 1 86 ? 12.965 3.963 -12.465 1.00 75.06 86 ALA A C 1
ATOM 679 O O . ALA A 1 86 ? 12.268 4.160 -11.471 1.00 75.06 86 ALA A O 1
ATOM 680 N N . PHE A 1 87 ? 14.178 4.506 -12.601 1.00 75.31 87 PHE A N 1
ATOM 681 C CA . PHE A 1 87 ? 14.830 5.299 -11.559 1.00 75.31 87 PHE A CA 1
ATOM 682 C C . PHE A 1 87 ? 14.119 6.636 -11.312 1.00 75.31 87 PHE A C 1
ATOM 684 O O . PHE A 1 87 ? 13.837 6.991 -10.169 1.00 75.31 87 PHE A O 1
ATOM 691 N N . THR A 1 88 ? 13.748 7.349 -12.378 1.00 73.44 88 THR A N 1
ATOM 692 C CA . THR A 1 88 ? 13.008 8.620 -12.292 1.00 73.44 88 THR A CA 1
ATOM 693 C C . THR A 1 88 ? 11.617 8.441 -11.687 1.00 73.44 88 THR A C 1
ATOM 695 O O . THR A 1 88 ? 11.186 9.275 -10.893 1.00 73.44 88 THR A O 1
ATOM 698 N N . ARG A 1 89 ? 10.923 7.331 -11.971 1.00 69.00 89 ARG A N 1
ATOM 699 C CA . ARG A 1 89 ? 9.632 7.020 -11.329 1.00 69.00 89 ARG A CA 1
ATOM 700 C C . ARG A 1 89 ? 9.749 6.445 -9.920 1.00 69.00 89 ARG A C 1
ATOM 702 O O . ARG A 1 89 ? 8.784 6.513 -9.161 1.00 69.00 89 ARG A O 1
ATOM 709 N N . ALA A 1 90 ? 10.907 5.901 -9.558 1.00 64.94 90 ALA A N 1
ATOM 710 C CA . ALA A 1 90 ? 11.201 5.446 -8.205 1.00 64.94 90 ALA A CA 1
ATOM 711 C C . ALA A 1 90 ? 11.630 6.585 -7.260 1.00 64.94 90 ALA A C 1
ATOM 713 O O . ALA A 1 90 ? 11.786 6.331 -6.062 1.00 64.94 90 ALA A O 1
ATOM 714 N N . LEU A 1 91 ? 11.801 7.818 -7.766 1.00 63.50 91 LEU A N 1
ATOM 715 C CA . LEU A 1 91 ? 12.240 8.960 -6.965 1.00 63.50 91 LEU A CA 1
ATOM 716 C C . LEU A 1 91 ? 11.332 9.177 -5.733 1.00 63.50 91 LEU A C 1
ATOM 718 O O . LEU A 1 91 ? 10.102 9.176 -5.838 1.00 63.50 91 LEU A O 1
ATOM 722 N N . PRO A 1 92 ? 11.926 9.392 -4.546 1.00 57.59 92 PRO A N 1
ATOM 723 C CA . PRO A 1 92 ? 11.230 9.314 -3.260 1.00 57.59 92 PRO A CA 1
ATOM 724 C C . PRO A 1 92 ? 10.270 10.477 -2.970 1.00 57.59 92 PRO A C 1
ATOM 726 O O . PRO A 1 92 ? 9.473 10.374 -2.037 1.00 57.59 92 PRO A O 1
ATOM 729 N N . GLY A 1 93 ? 10.301 11.560 -3.755 1.00 55.53 93 GLY A N 1
ATOM 730 C CA . GLY A 1 93 ? 9.577 12.804 -3.461 1.00 55.53 93 GLY A CA 1
ATOM 731 C C . GLY A 1 93 ? 8.064 12.634 -3.280 1.00 55.53 93 GLY A C 1
ATOM 732 O O . GLY A 1 93 ? 7.496 13.187 -2.348 1.00 55.53 93 GLY A O 1
ATOM 733 N N . THR A 1 94 ? 7.409 11.802 -4.096 1.00 53.78 94 THR A N 1
ATOM 734 C CA . THR A 1 94 ? 5.966 11.506 -3.956 1.00 53.78 94 THR A CA 1
ATOM 735 C C . THR A 1 94 ? 5.669 10.352 -2.993 1.00 53.78 94 THR A C 1
ATOM 737 O O . THR A 1 94 ? 4.541 10.213 -2.521 1.00 53.78 94 THR A O 1
ATOM 740 N N . ARG A 1 95 ? 6.671 9.522 -2.673 1.00 57.03 95 ARG A N 1
ATOM 741 C CA . ARG A 1 95 ? 6.565 8.420 -1.701 1.00 57.03 95 ARG A CA 1
ATOM 742 C C . ARG A 1 95 ? 6.535 8.923 -0.258 1.00 57.03 95 ARG A C 1
ATOM 744 O O . ARG A 1 95 ? 5.851 8.317 0.563 1.00 57.03 95 ARG A O 1
ATOM 751 N N . LEU A 1 96 ? 7.270 9.997 0.038 1.00 58.12 96 LEU A N 1
ATOM 752 C CA . LEU A 1 96 ? 7.415 10.543 1.390 1.00 58.12 96 LEU A CA 1
ATOM 753 C C . LEU A 1 96 ? 6.114 11.170 1.905 1.00 58.12 96 LEU A C 1
ATOM 755 O O . LEU A 1 96 ? 5.673 10.824 2.999 1.00 58.12 96 LEU A O 1
ATOM 759 N N . THR A 1 97 ? 5.453 12.007 1.103 1.00 61.41 97 THR A N 1
ATOM 760 C CA . THR A 1 97 ? 4.202 12.674 1.506 1.00 61.41 97 THR A CA 1
ATOM 761 C C . THR A 1 97 ? 3.071 11.666 1.718 1.00 61.41 97 THR A C 1
ATOM 763 O O . THR A 1 97 ? 2.420 11.668 2.755 1.00 61.41 97 THR A O 1
ATOM 766 N N . TYR A 1 98 ? 2.909 10.718 0.789 1.00 63.19 98 TYR A N 1
ATOM 767 C CA . TYR A 1 98 ? 1.847 9.708 0.865 1.00 63.19 98 TYR A CA 1
ATOM 768 C C . TYR A 1 98 ? 2.063 8.700 2.010 1.00 63.19 98 TYR A C 1
ATOM 770 O O . TYR A 1 98 ? 1.115 8.164 2.578 1.00 63.19 98 TYR A O 1
ATOM 778 N N . GLY A 1 99 ? 3.325 8.432 2.367 1.00 68.12 99 GLY A N 1
ATOM 779 C CA . GLY A 1 99 ? 3.662 7.629 3.541 1.00 68.12 99 GLY A CA 1
ATOM 780 C C . GLY A 1 99 ? 3.342 8.332 4.862 1.00 68.12 99 GLY A C 1
ATOM 781 O O . GLY A 1 99 ? 2.953 7.662 5.814 1.00 68.12 99 GLY A O 1
ATOM 782 N N . TYR A 1 100 ? 3.477 9.661 4.922 1.00 71.00 100 TYR A N 1
ATOM 783 C CA . TYR A 1 100 ? 3.211 10.439 6.133 1.00 71.00 100 TYR A CA 1
ATOM 784 C C . TYR A 1 100 ? 1.716 10.463 6.482 1.00 71.00 100 TYR A C 1
ATOM 786 O O . TYR A 1 100 ? 1.353 10.132 7.612 1.00 71.00 100 TYR A O 1
ATOM 794 N N . ASP A 1 101 ? 0.854 10.735 5.497 1.00 76.06 101 ASP A N 1
ATOM 795 C CA . ASP A 1 101 ? -0.603 10.763 5.693 1.00 76.06 101 ASP A CA 1
ATOM 796 C C . ASP A 1 101 ? -1.139 9.391 6.123 1.00 76.06 101 ASP A C 1
ATOM 798 O O . ASP A 1 101 ? -1.883 9.269 7.099 1.00 76.06 101 ASP A O 1
ATOM 802 N N . ALA A 1 102 ? -0.698 8.323 5.451 1.00 81.25 102 ALA A N 1
ATOM 803 C CA . ALA A 1 102 ? -1.114 6.966 5.788 1.00 81.25 102 ALA A CA 1
ATOM 804 C C . ALA A 1 102 ? -0.605 6.524 7.175 1.00 81.25 102 ALA A C 1
ATOM 806 O O . ALA A 1 102 ? -1.337 5.866 7.917 1.00 81.25 102 ALA A O 1
ATOM 807 N N . LYS A 1 103 ? 0.600 6.956 7.578 1.00 84.81 103 LYS A N 1
ATOM 808 C CA . LYS A 1 103 ? 1.129 6.722 8.930 1.00 84.81 103 LYS A CA 1
ATOM 809 C C . LYS A 1 103 ? 0.300 7.435 9.998 1.00 84.81 103 LYS A C 1
ATOM 811 O O . LYS A 1 103 ? 0.036 6.851 11.047 1.00 84.81 103 LYS A O 1
ATOM 816 N N . GLN A 1 104 ? -0.123 8.672 9.750 1.00 85.69 104 GLN A N 1
ATOM 817 C CA . GLN A 1 104 ? -0.956 9.422 10.690 1.00 85.69 104 GLN A CA 1
ATOM 818 C C . GLN A 1 104 ? -2.325 8.757 10.888 1.00 85.69 104 GLN A C 1
ATOM 820 O O . GLN A 1 104 ? -2.790 8.618 12.024 1.00 85.69 104 GLN A O 1
ATOM 825 N N . VAL A 1 105 ? -2.947 8.288 9.802 1.00 85.94 105 VAL A N 1
ATOM 826 C CA . VAL A 1 105 ? -4.202 7.525 9.865 1.00 85.94 105 VAL A CA 1
ATOM 827 C C . VAL A 1 105 ? -4.005 6.210 10.625 1.00 85.94 105 VAL A C 1
ATOM 829 O O . VAL A 1 105 ? -4.791 5.921 11.524 1.00 85.94 105 VAL A O 1
ATOM 832 N N . TYR A 1 106 ? -2.929 5.461 10.356 1.00 87.25 106 TYR A N 1
ATOM 833 C CA . TYR A 1 106 ? -2.596 4.226 11.081 1.00 87.25 106 TYR A CA 1
ATOM 834 C C . TYR A 1 106 ? -2.490 4.449 12.600 1.00 87.25 106 TYR A C 1
ATOM 836 O O . TYR A 1 106 ? -3.135 3.744 13.373 1.00 87.25 106 TYR A O 1
ATOM 844 N N . VAL A 1 107 ? -1.740 5.468 13.039 1.00 88.25 107 VAL A N 1
ATOM 845 C CA . VAL A 1 107 ? -1.590 5.791 14.474 1.00 88.25 107 VAL A CA 1
ATOM 846 C C . VAL A 1 107 ? -2.933 6.180 15.099 1.00 88.25 107 VAL A C 1
ATOM 848 O O . VAL A 1 107 ? -3.193 5.885 16.265 1.00 88.25 107 VAL A O 1
ATOM 851 N N . THR A 1 108 ? -3.798 6.841 14.332 1.00 86.50 108 THR A N 1
ATOM 852 C CA . THR A 1 108 ? -5.132 7.240 14.795 1.00 86.50 108 THR A CA 1
ATOM 853 C C . THR A 1 108 ? -6.027 6.018 14.998 1.00 86.50 108 THR A C 1
ATOM 855 O O . THR A 1 108 ? -6.655 5.906 16.047 1.00 86.50 108 THR A O 1
ATOM 858 N N . VAL A 1 109 ? -6.030 5.072 14.052 1.00 86.81 109 VAL A N 1
ATOM 859 C CA . VAL A 1 109 ? -6.746 3.789 14.178 1.00 86.81 109 VAL A CA 1
ATOM 860 C C . VAL A 1 109 ? -6.223 2.989 15.372 1.00 86.81 109 VAL A C 1
ATOM 862 O O . VAL A 1 109 ? -7.020 2.521 16.178 1.00 86.81 109 VAL A O 1
ATOM 865 N N . GLU A 1 110 ? -4.904 2.907 15.561 1.00 88.44 110 GLU A N 1
ATOM 866 C CA . GLU A 1 110 ? -4.307 2.201 16.703 1.00 88.44 110 GLU A CA 1
ATOM 867 C C . GLU A 1 110 ? -4.759 2.791 18.052 1.00 88.44 110 GLU A C 1
ATOM 869 O O . GLU A 1 110 ? -5.086 2.058 18.988 1.00 88.44 110 GLU A O 1
ATOM 874 N N . ARG A 1 111 ? -4.806 4.125 18.163 1.00 87.81 111 ARG A N 1
ATOM 875 C CA . ARG A 1 111 ? -5.309 4.805 19.366 1.00 87.81 111 ARG A CA 1
ATOM 876 C C . ARG A 1 111 ? -6.797 4.547 19.574 1.00 87.81 111 ARG A C 1
ATOM 878 O O . ARG A 1 111 ? -7.187 4.243 20.696 1.00 87.8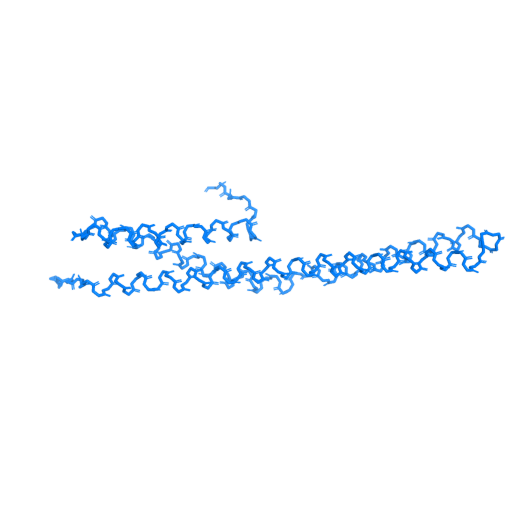1 111 ARG A O 1
ATOM 885 N N . LEU A 1 112 ? -7.601 4.626 18.511 1.00 84.44 112 LEU A N 1
ATOM 886 C CA . LEU A 1 112 ? -9.037 4.357 18.579 1.00 84.44 112 LEU A CA 1
ATOM 887 C C . LEU A 1 112 ? -9.313 2.925 19.035 1.00 84.44 112 LEU A C 1
ATOM 889 O O . LEU A 1 112 ? -10.133 2.760 19.925 1.00 84.44 112 LEU A O 1
ATOM 893 N N . ILE A 1 113 ? -8.591 1.923 18.524 1.00 86.50 113 ILE A N 1
ATOM 894 C CA . ILE A 1 113 ? -8.695 0.526 18.978 1.00 86.50 113 ILE A CA 1
ATOM 895 C C . ILE A 1 113 ? -8.39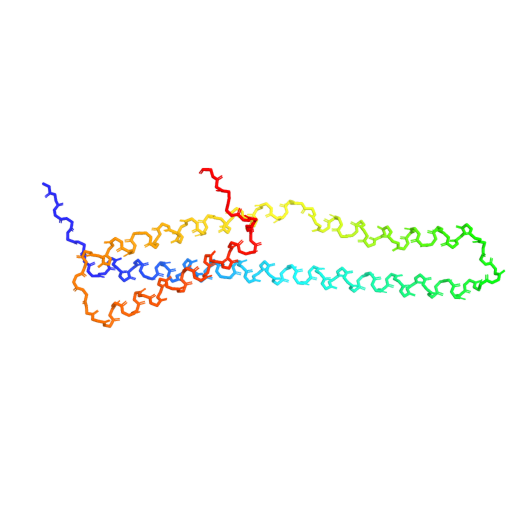9 0.419 20.476 1.00 86.50 113 ILE A C 1
ATOM 897 O O . ILE A 1 113 ? -9.198 -0.145 21.215 1.00 86.50 113 ILE A O 1
ATOM 901 N N . LYS A 1 114 ? -7.293 1.007 20.956 1.00 86.69 114 LYS A N 1
ATOM 902 C CA . LYS A 1 114 ? -6.941 0.970 22.389 1.00 86.69 114 LYS A CA 1
ATOM 903 C C . LYS A 1 114 ? -8.035 1.587 23.259 1.00 86.69 114 LYS A C 1
ATOM 905 O O . LYS A 1 114 ? -8.424 0.994 24.262 1.00 86.69 114 LYS A O 1
ATOM 910 N N . THR A 1 115 ? -8.555 2.749 22.865 1.00 83.81 115 THR A N 1
ATOM 911 C CA . THR A 1 115 ? -9.647 3.414 23.589 1.00 83.81 115 THR A CA 1
ATOM 912 C C . THR A 1 115 ? -10.948 2.612 23.510 1.00 83.81 115 THR A C 1
ATOM 914 O O . THR A 1 115 ? -11.644 2.496 24.514 1.00 83.81 115 THR A O 1
ATOM 917 N N . ALA A 1 116 ? -11.253 2.011 22.357 1.00 80.25 116 ALA A N 1
ATOM 918 C CA . ALA A 1 116 ? -12.416 1.153 22.143 1.00 80.25 116 ALA A CA 1
ATOM 919 C C . ALA A 1 116 ? -12.388 -0.06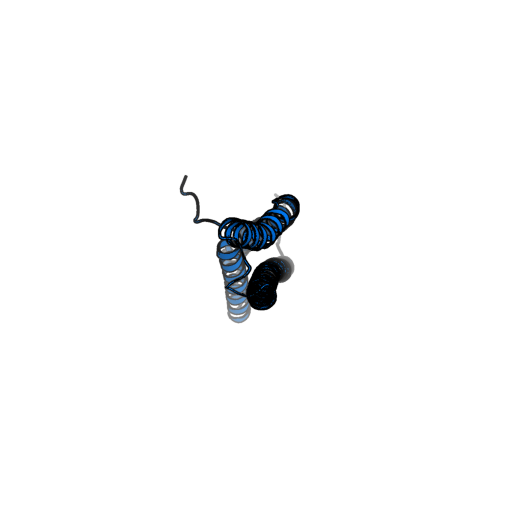6 23.076 1.00 80.25 116 ALA A C 1
ATOM 921 O O . ALA A 1 116 ? -13.394 -0.373 23.716 1.00 80.25 116 ALA A O 1
ATOM 922 N N . SER A 1 117 ? -11.237 -0.739 23.172 1.00 82.25 117 SER A N 1
ATOM 923 C CA . SER A 1 117 ? -11.046 -1.930 24.005 1.00 82.25 117 SER A CA 1
ATOM 924 C C . SER A 1 117 ? -11.191 -1.611 25.490 1.00 82.25 117 SER A C 1
ATOM 926 O O . SER A 1 117 ? -11.932 -2.303 26.183 1.00 82.25 117 SER A O 1
ATOM 928 N N . GLN A 1 118 ? -10.594 -0.507 25.954 1.00 83.38 118 GLN A N 1
ATOM 929 C CA . GLN A 1 118 ? -10.789 -0.010 27.325 1.00 83.38 118 GLN A CA 1
ATOM 930 C C . GLN A 1 118 ? -12.266 0.300 27.614 1.00 83.38 118 GLN A C 1
ATOM 932 O O . GLN A 1 118 ? -12.777 0.001 28.691 1.00 83.38 118 GLN A O 1
ATOM 937 N N . TYR A 1 119 ? -12.980 0.859 26.632 1.00 76.50 119 TYR A N 1
ATOM 938 C CA . TYR A 1 119 ? -14.416 1.116 26.742 1.00 76.50 119 TYR A CA 1
ATOM 939 C C . TYR A 1 119 ? -15.248 -0.162 26.832 1.00 76.50 119 TYR A C 1
ATOM 941 O O . TYR A 1 119 ? -16.232 -0.220 27.568 1.00 76.50 119 TYR A O 1
ATOM 949 N N . SER A 1 120 ? -14.880 -1.176 26.049 1.00 75.19 120 SER A N 1
ATOM 950 C CA . SER A 1 120 ? -15.558 -2.472 26.009 1.00 75.19 120 SER A CA 1
ATOM 951 C C . SER A 1 120 ? -15.467 -3.194 27.351 1.00 75.19 120 SER A C 1
ATOM 953 O O . SER A 1 120 ? -16.491 -3.654 27.854 1.00 75.19 120 SER A O 1
ATOM 955 N N . GLU A 1 121 ? -14.289 -3.193 27.983 1.00 77.50 121 GLU A N 1
ATOM 956 C CA . GLU A 1 121 ? -14.057 -3.826 29.290 1.00 77.50 121 GLU A CA 1
ATOM 957 C C . GLU A 1 121 ? -14.913 -3.243 30.424 1.00 77.50 121 GLU A C 1
ATOM 959 O O . GLU A 1 121 ? -15.248 -3.953 31.372 1.00 77.50 121 GLU A O 1
ATOM 964 N N . HIS A 1 122 ? -15.290 -1.964 30.344 1.00 73.94 122 HIS A N 1
ATOM 965 C CA . HIS A 1 122 ? -16.046 -1.277 31.398 1.00 73.94 122 HIS A CA 1
ATOM 966 C C . HIS A 1 122 ? -17.543 -1.122 31.105 1.00 73.94 122 HIS A C 1
ATOM 968 O O . HIS A 1 122 ? -18.298 -0.684 31.973 1.00 73.94 122 HIS A O 1
ATOM 974 N N . SER A 1 123 ? -17.999 -1.496 29.908 1.00 65.88 123 SER A N 1
ATOM 975 C CA . SER A 1 123 ? -19.402 -1.351 29.509 1.00 65.88 123 SER A CA 1
ATOM 976 C C . SER A 1 123 ? -20.171 -2.673 29.605 1.00 65.88 123 SER A C 1
ATOM 978 O O . SER A 1 123 ? -19.801 -3.671 28.987 1.00 65.88 123 SER A O 1
ATOM 980 N N . SER A 1 124 ? -21.288 -2.688 30.337 1.00 63.06 124 SER A N 1
ATOM 981 C CA . SER A 1 124 ? -22.222 -3.820 30.382 1.00 63.06 124 SER A CA 1
ATOM 982 C C . SER A 1 124 ? -23.081 -3.867 29.109 1.00 63.06 124 SER A C 1
ATOM 984 O O . SER A 1 124 ? -24.219 -3.400 29.078 1.00 63.06 124 SER A O 1
ATOM 986 N N . ARG A 1 125 ? -22.522 -4.397 28.016 1.00 66.00 125 ARG A N 1
ATOM 987 C CA . ARG A 1 125 ? -23.201 -4.437 26.708 1.00 66.00 125 ARG A CA 1
ATOM 988 C C . ARG A 1 125 ? -24.114 -5.638 26.515 1.00 66.00 125 ARG A C 1
ATOM 990 O O . ARG A 1 125 ? -23.904 -6.711 27.082 1.00 66.00 125 ARG A O 1
ATOM 997 N N . ARG A 1 126 ? -25.101 -5.462 25.630 1.00 75.25 126 ARG A N 1
ATOM 998 C CA . ARG A 1 126 ? -25.863 -6.573 25.053 1.00 75.25 126 ARG A CA 1
ATOM 999 C C . ARG A 1 126 ? -24.950 -7.388 24.134 1.00 75.25 126 ARG A C 1
ATOM 1001 O O . ARG A 1 126 ? -23.998 -6.876 23.553 1.00 75.25 126 ARG A O 1
ATOM 1008 N N . LEU A 1 127 ? -25.271 -8.669 23.982 1.00 75.69 127 LEU A N 1
ATOM 1009 C CA . LEU A 1 127 ? -24.489 -9.623 23.187 1.00 75.69 127 LEU A CA 1
ATOM 1010 C C . LEU A 1 127 ? -24.348 -9.186 21.712 1.00 75.69 127 LEU A C 1
ATOM 1012 O O . LEU A 1 127 ? -23.288 -9.365 21.123 1.00 75.69 127 LEU A O 1
ATOM 1016 N N . SER A 1 128 ? -25.384 -8.548 21.151 1.00 76.81 128 SER A N 1
ATOM 1017 C CA . SER A 1 128 ? -25.373 -7.976 19.793 1.00 76.81 128 SER A CA 1
ATOM 1018 C C . SER A 1 128 ? -24.315 -6.880 19.627 1.00 76.81 128 SER A C 1
ATOM 1020 O O . SER A 1 128 ? -23.505 -6.941 18.708 1.00 76.81 128 SER A O 1
ATOM 1022 N N . ASP A 1 129 ? -24.270 -5.921 20.554 1.00 76.12 129 ASP A N 1
ATOM 1023 C CA . ASP A 1 129 ? -23.337 -4.785 20.501 1.00 76.12 129 ASP A CA 1
ATOM 1024 C C . ASP A 1 129 ? -21.885 -5.246 20.699 1.00 76.12 129 ASP A C 1
ATOM 1026 O O . ASP A 1 129 ? -20.941 -4.609 20.231 1.00 76.12 129 ASP A O 1
ATOM 1030 N N . LYS A 1 130 ? -21.696 -6.372 21.399 1.00 79.75 130 LYS A N 1
ATOM 1031 C CA . LYS A 1 130 ? -20.389 -7.014 21.553 1.00 79.75 130 LYS A CA 1
ATOM 1032 C C . LYS A 1 130 ? -19.914 -7.647 20.244 1.00 79.75 130 LYS A C 1
ATOM 1034 O O . LYS A 1 130 ? -18.770 -7.434 19.864 1.00 79.75 130 LYS A O 1
ATOM 1039 N N . PHE A 1 131 ? -20.792 -8.350 19.527 1.00 82.44 131 PHE A N 1
ATOM 1040 C CA . PHE A 1 131 ? -20.454 -8.901 18.213 1.00 82.44 131 PHE A CA 1
ATOM 1041 C C . PHE A 1 131 ? -20.133 -7.816 17.186 1.00 82.44 131 PHE A C 1
ATOM 1043 O O . PHE A 1 131 ? -19.157 -7.950 16.451 1.00 82.44 131 PHE A O 1
ATOM 1050 N N . GLU A 1 132 ? -20.925 -6.742 17.135 1.00 80.94 132 GLU A N 1
ATOM 1051 C CA . GLU A 1 132 ? -20.642 -5.623 16.233 1.00 80.94 132 GLU A CA 1
ATOM 1052 C C . GLU A 1 132 ? -19.295 -4.975 16.568 1.00 80.94 132 GLU A C 1
ATOM 1054 O O . GLU A 1 132 ? -18.488 -4.718 15.676 1.00 80.94 132 GLU A O 1
ATOM 1059 N N . PHE A 1 133 ? -19.009 -4.779 17.855 1.00 83.62 133 PHE A N 1
ATOM 1060 C CA . PHE A 1 133 ? -17.721 -4.270 18.306 1.00 83.62 133 PHE A CA 1
ATOM 1061 C C . PHE A 1 133 ? -16.550 -5.168 17.883 1.00 83.62 133 PHE A C 1
ATOM 1063 O O . PHE A 1 133 ? -15.587 -4.667 17.303 1.00 83.62 133 PHE A O 1
ATOM 1070 N N . ASP A 1 134 ? -16.640 -6.478 18.126 1.00 84.31 134 ASP A N 1
ATOM 1071 C CA . ASP A 1 134 ? -15.583 -7.438 17.789 1.00 84.31 134 ASP A CA 1
ATOM 1072 C C . ASP A 1 134 ? -15.347 -7.501 16.269 1.00 84.31 134 ASP A C 1
ATOM 1074 O O . ASP A 1 134 ? -14.202 -7.544 15.816 1.00 84.31 134 ASP A O 1
ATOM 1078 N N . LEU A 1 135 ? -16.416 -7.422 15.465 1.00 87.56 135 LEU A N 1
ATOM 1079 C CA . LEU A 1 135 ? -16.321 -7.343 14.006 1.00 87.56 135 LEU A CA 1
ATOM 1080 C C . LEU A 1 135 ? -15.558 -6.084 13.568 1.00 87.56 135 LEU A C 1
ATOM 1082 O O . LEU A 1 135 ? -14.630 -6.165 12.764 1.00 87.56 135 LEU A O 1
ATOM 1086 N N . ARG A 1 136 ? -15.923 -4.917 14.112 1.00 84.50 136 ARG A N 1
ATOM 1087 C CA . ARG A 1 136 ? -15.276 -3.634 13.788 1.00 84.50 136 ARG A CA 1
ATOM 1088 C C . ARG A 1 136 ? -13.812 -3.606 14.207 1.00 84.50 136 ARG A C 1
ATOM 1090 O O . ARG A 1 136 ? -12.978 -3.057 13.487 1.00 84.50 136 ARG A O 1
ATOM 1097 N N . LEU A 1 137 ? -13.496 -4.212 15.347 1.00 87.38 137 LEU A N 1
ATOM 1098 C CA . LEU A 1 137 ? -12.127 -4.368 15.820 1.00 87.38 137 LEU A CA 1
ATOM 1099 C C . LEU A 1 137 ? -11.310 -5.225 14.843 1.00 87.38 137 LEU A C 1
ATOM 1101 O O . LEU A 1 137 ? -10.242 -4.799 14.407 1.00 87.38 137 LEU A O 1
ATOM 1105 N N . ALA A 1 138 ? -11.849 -6.375 14.431 1.00 87.94 138 ALA A N 1
ATOM 1106 C CA . ALA A 1 138 ? -11.204 -7.264 13.468 1.00 87.94 138 ALA A CA 1
ATOM 1107 C C . ALA A 1 138 ? -10.986 -6.587 12.100 1.00 87.94 138 ALA A C 1
ATOM 1109 O O . ALA A 1 138 ? -9.921 -6.736 11.499 1.00 87.94 138 ALA A O 1
ATOM 1110 N N . GLU A 1 139 ? -11.951 -5.794 11.616 1.00 87.62 139 GLU A N 1
ATOM 1111 C CA . GLU A 1 139 ? -11.797 -4.986 10.394 1.00 87.62 139 GLU A CA 1
ATOM 1112 C C . GLU A 1 139 ? -10.640 -3.981 10.513 1.00 87.62 139 GLU A C 1
ATOM 1114 O O . GLU A 1 139 ? -9.830 -3.838 9.590 1.00 87.62 139 GLU A O 1
ATOM 1119 N N . ALA A 1 140 ? -10.546 -3.294 11.652 1.00 86.69 140 ALA A N 1
ATOM 1120 C CA . ALA A 1 140 ? -9.504 -2.309 11.910 1.00 86.69 140 ALA A CA 1
ATOM 1121 C C . ALA A 1 140 ? -8.114 -2.958 12.019 1.00 86.69 140 ALA A C 1
ATOM 1123 O O . ALA A 1 140 ? -7.144 -2.458 11.441 1.00 86.69 140 ALA A O 1
ATOM 1124 N N . GLU A 1 141 ? -8.014 -4.109 12.686 1.00 87.44 141 GLU A N 1
ATOM 1125 C CA . GLU A 1 141 ? -6.789 -4.908 12.766 1.00 87.44 141 GLU A CA 1
ATOM 1126 C C . GLU A 1 141 ? -6.339 -5.425 11.397 1.00 87.44 141 GLU A C 1
ATOM 1128 O O . GLU A 1 141 ? -5.158 -5.307 11.053 1.00 87.44 141 GLU A O 1
ATOM 1133 N N . ALA A 1 142 ? -7.269 -5.912 10.572 1.00 88.69 142 ALA A N 1
ATOM 1134 C CA . ALA A 1 142 ? -6.975 -6.339 9.208 1.00 88.69 142 ALA A CA 1
ATOM 1135 C C . ALA A 1 142 ? -6.436 -5.180 8.349 1.00 88.69 142 ALA A C 1
ATOM 1137 O O . ALA A 1 142 ? -5.437 -5.339 7.641 1.00 88.69 142 ALA A O 1
ATOM 1138 N N . ALA A 1 143 ? -7.035 -3.987 8.445 1.00 85.31 143 ALA A N 1
ATOM 1139 C CA . ALA A 1 143 ? -6.555 -2.803 7.729 1.00 85.31 143 ALA A CA 1
ATOM 1140 C C . ALA A 1 143 ? -5.157 -2.360 8.200 1.00 85.31 143 ALA A C 1
ATOM 1142 O O . ALA A 1 143 ? -4.308 -1.987 7.386 1.00 85.31 143 ALA A O 1
ATOM 1143 N N . MET A 1 144 ? -4.883 -2.441 9.505 1.00 88.75 144 MET A N 1
ATOM 1144 C CA . MET A 1 144 ? -3.549 -2.185 10.053 1.00 88.75 144 MET A CA 1
ATOM 1145 C C . MET A 1 144 ? -2.515 -3.208 9.570 1.00 88.75 144 MET A C 1
ATOM 1147 O O . MET A 1 144 ? -1.380 -2.828 9.273 1.00 88.75 144 MET A O 1
ATOM 1151 N N . HIS A 1 145 ? -2.888 -4.486 9.467 1.00 88.19 145 HIS A N 1
ATOM 1152 C CA . HIS A 1 145 ? -2.020 -5.527 8.919 1.00 88.19 145 HIS A CA 1
ATOM 1153 C C . HIS A 1 145 ? -1.663 -5.239 7.455 1.00 88.19 145 HIS A C 1
ATOM 1155 O O . HIS A 1 145 ? -0.485 -5.222 7.098 1.00 88.19 145 HIS A O 1
ATOM 1161 N N . MET A 1 146 ? -2.659 -4.894 6.634 1.00 85.62 146 MET A N 1
ATOM 1162 C CA . MET A 1 146 ? -2.465 -4.511 5.231 1.00 85.62 146 MET A CA 1
ATOM 1163 C C . MET A 1 146 ? -1.531 -3.299 5.086 1.00 85.62 146 MET A C 1
ATOM 1165 O O . MET A 1 146 ? -0.645 -3.278 4.228 1.00 85.62 146 MET A O 1
ATOM 1169 N N . TYR A 1 147 ? -1.677 -2.298 5.959 1.00 86.31 147 TYR A N 1
ATOM 1170 C CA . TYR A 1 147 ? -0.763 -1.159 6.003 1.00 86.31 147 TYR A CA 1
ATOM 1171 C C . TYR A 1 147 ? 0.677 -1.599 6.303 1.00 86.31 147 TYR A C 1
ATOM 1173 O O . TYR A 1 147 ? 1.605 -1.167 5.616 1.00 86.31 147 TYR A O 1
ATOM 1181 N N . ARG A 1 148 ? 0.884 -2.487 7.285 1.00 86.19 148 ARG A N 1
ATOM 1182 C CA . ARG A 1 148 ? 2.222 -3.006 7.610 1.00 86.19 148 ARG A CA 1
ATOM 1183 C C . ARG A 1 148 ? 2.847 -3.750 6.433 1.00 86.19 148 ARG A C 1
ATOM 1185 O O . ARG A 1 148 ? 4.010 -3.503 6.154 1.00 86.19 148 ARG A O 1
ATOM 1192 N N . GLU A 1 149 ? 2.098 -4.569 5.702 1.00 84.75 149 GLU A N 1
ATOM 1193 C CA . GLU A 1 149 ? 2.617 -5.266 4.512 1.00 84.75 149 GLU A CA 1
ATOM 1194 C C . GLU A 1 149 ? 3.014 -4.311 3.373 1.00 84.75 149 GLU A C 1
ATOM 1196 O O . GLU A 1 149 ? 3.999 -4.534 2.665 1.00 84.75 149 GLU A O 1
ATOM 120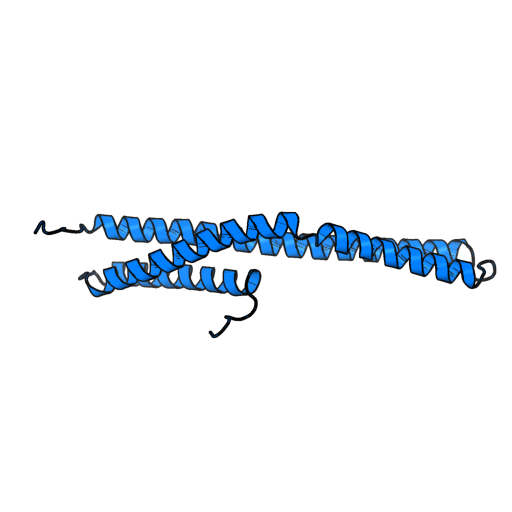1 N N . LEU A 1 150 ? 2.255 -3.229 3.171 1.00 78.75 150 LEU A N 1
ATOM 1202 C CA . LEU A 1 150 ? 2.445 -2.313 2.038 1.00 78.75 150 LEU A CA 1
ATOM 1203 C C . LEU A 1 150 ? 3.426 -1.163 2.318 1.00 78.75 150 LEU A C 1
ATOM 1205 O O . LEU A 1 150 ? 4.028 -0.608 1.382 1.00 78.75 150 LEU A O 1
ATOM 1209 N N . PHE A 1 151 ? 3.555 -0.760 3.583 1.00 77.25 151 PHE A N 1
ATOM 1210 C CA . PHE A 1 151 ? 4.346 0.392 4.020 1.00 77.25 151 PHE A CA 1
ATOM 1211 C C . PHE A 1 151 ? 5.498 0.027 4.966 1.00 77.25 151 PHE A C 1
ATOM 1213 O O . PHE A 1 151 ? 6.435 0.817 5.068 1.00 77.25 151 PHE A O 1
ATOM 1220 N N . GLY A 1 152 ? 5.460 -1.132 5.627 1.00 72.75 152 GLY A N 1
ATOM 1221 C CA . GLY A 1 152 ? 6.467 -1.570 6.590 1.00 72.75 152 GLY A CA 1
ATOM 1222 C C . GLY A 1 152 ? 7.407 -2.654 6.055 1.00 72.75 152 GLY A C 1
ATOM 1223 O O . GLY A 1 152 ? 6.991 -3.723 5.625 1.00 72.75 152 GLY A O 1
ATOM 1224 N N . THR A 1 153 ? 8.710 -2.406 6.168 1.00 58.97 153 THR A N 1
ATOM 1225 C CA . THR A 1 153 ? 9.671 -3.445 6.564 1.00 58.97 153 THR A CA 1
ATOM 1226 C C . THR A 1 153 ? 9.385 -3.842 8.018 1.00 58.97 153 THR A C 1
ATOM 1228 O O . THR A 1 153 ? 9.035 -2.970 8.810 1.00 58.97 153 THR A O 1
ATOM 1231 N N . SER A 1 154 ? 9.502 -5.142 8.319 1.00 38.94 154 SER A N 1
ATOM 1232 C CA . SER A 1 154 ? 9.354 -5.828 9.621 1.00 38.94 154 SER A CA 1
ATOM 1233 C C . SER A 1 154 ? 9.491 -4.931 10.868 1.00 38.94 154 SER A C 1
ATOM 1235 O O . SER A 1 154 ? 10.410 -4.110 10.898 1.00 38.94 154 SER A O 1
ATOM 1237 N N . PRO A 1 155 ? 8.643 -5.087 11.908 1.00 42.47 155 PRO A N 1
ATOM 1238 C CA . PRO A 1 155 ? 8.727 -4.276 13.120 1.00 42.47 155 PRO A CA 1
ATOM 1239 C C . PRO A 1 155 ? 10.151 -4.303 13.682 1.00 42.47 155 PRO A C 1
ATOM 1241 O O . PRO A 1 155 ? 10.674 -5.364 14.027 1.00 42.47 155 PRO A O 1
ATOM 1244 N N . SER A 1 156 ? 10.771 -3.124 13.762 1.00 37.66 156 SER A N 1
ATOM 1245 C CA . SER A 1 156 ? 11.960 -2.903 14.573 1.00 37.66 156 SER A CA 1
ATOM 1246 C C . SER A 1 156 ? 11.607 -3.289 16.006 1.00 37.66 156 SER A C 1
ATOM 1248 O O . SER A 1 156 ? 10.786 -2.632 16.648 1.00 37.66 156 SER A O 1
ATOM 1250 N N . LYS A 1 157 ? 12.179 -4.401 16.469 1.00 38.38 157 LYS A N 1
ATOM 1251 C CA . LYS A 1 157 ? 12.365 -4.648 17.892 1.00 38.38 157 LYS A CA 1
ATOM 1252 C C . LYS A 1 157 ? 13.457 -3.686 18.344 1.00 38.38 157 LYS A C 1
ATOM 1254 O O . LYS A 1 157 ? 14.605 -3.923 17.991 1.00 38.38 157 LYS A O 1
ATOM 1259 N N . ASP A 1 158 ? 13.072 -2.651 19.072 1.00 33.88 158 ASP A N 1
ATOM 1260 C CA . ASP A 1 158 ? 13.909 -1.994 20.075 1.00 33.88 158 ASP A CA 1
ATOM 1261 C C . ASP A 1 158 ? 13.076 -1.899 21.358 1.00 33.88 158 ASP A C 1
ATOM 1263 O O . ASP A 1 158 ? 11.882 -1.522 21.248 1.00 33.88 158 ASP A O 1
#

Foldseek 3Di:
DDDPPPDPVVLVVLLVVLLVLLVVLLVLLVV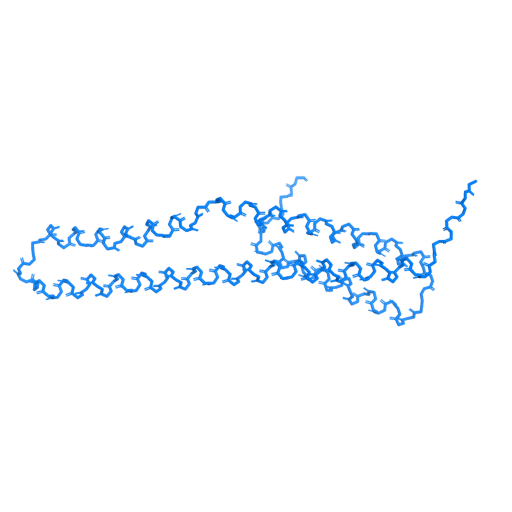LVVVVVVLVVVLVVLLVVLVVVLVVVCVVCPVVNDDPVNNVVSVVVSVVVSVVVNVVVVDCPVVVVSLVVSVVSLVVSVVSLVVSVVVVVPDPDDPVVVVSSVVSSVSSVVSNVSCCVSNHDDDDDD

Sequence (158 aa):
MPDIRVGAGDLDRLLQLLSEYTAKLRKLCEERAERRNRLMQSTALMTTAMVVLVTFFYEFIGRDKATDSQVKIIMIAGMSVPMVFAFTRALPGTRLTYGYDAKQVYVTVERLIKTASQYSEHSSRRLSDKFEFDLRLAEAEAAMHMYRELFGTSPSKD

Secondary structure (DSSP, 8-state):
-------HHHHHHHHHHHHHHHHHHHHHHHHHHHHHHHHHHHHHHHHHHHHHHHHHHHHHH-TTTS-HHHHHHHHHHHHHHHHHHHHHHT-THHHHHHHHHHHHHHHHHHHHHHHHHHHHHH----HHHHHHHHHHHHHHHHHHHHHHHHH-SS----